Protein AF-A0AAD4EI46-F1 (afdb_monomer_lite)

Organism: NCBI:txid1912939

pLDDT: mean 85.65, std 16.58, range [41.22, 97.44]

Secondary structure (DSSP, 8-state):
-BTTB---SS------TTSPPPHHHHHHHHHHT-----------EEE-TTT--EEE---TTTTTTTTT--

Radius of gyration: 20.61 Å; chains: 1; bounding box: 52×21×53 Å

Foldseek 3Di:
DPPPDDDDPDDDDLDDQLDDHDPVSVVVCVVVVNDQWDDDDFDQWDADPVVRDIGGDDGPVPPVSPPTRD

Sequence (70 aa):
MKRGVPTLENPHRVCDKRKALTGEQAELLKLLGEKMVVFKVGLLARWDAASGEVVQFKSGFSNLHNLLLD

Structure (mmCIF, N/CA/C/O backbone):
data_AF-A0AAD4EI46-F1
#
_entry.id   AF-A0AAD4EI46-F1
#
loop_
_atom_site.group_PDB
_atom_site.id
_atom_site.type_symbol
_atom_site.label_atom_id
_atom_site.label_alt_id
_atom_site.label_comp_id
_atom_site.label_asym_id
_atom_site.label_entity_id
_atom_site.label_seq_id
_atom_site.pdbx_PDB_ins_code
_atom_site.Cartn_x
_atom_site.Cartn_y
_atom_site.Cartn_z
_atom_site.occupancy
_atom_site.B_iso_or_equiv
_atom_site.auth_seq_id
_atom_site.auth_comp_id
_atom_site.auth_asym_id
_atom_site.auth_atom_id
_atom_site.pdbx_PDB_model_num
ATOM 1 N N . MET A 1 1 ? 19.551 1.284 -25.612 1.00 80.12 1 MET A N 1
ATOM 2 C CA . MET A 1 1 ? 18.358 1.433 -26.480 1.00 80.12 1 MET A CA 1
ATOM 3 C C . MET A 1 1 ? 18.435 0.397 -27.589 1.00 80.12 1 MET A C 1
ATOM 5 O O . MET A 1 1 ? 19.440 0.376 -28.290 1.00 80.12 1 MET A O 1
ATOM 9 N N . LYS A 1 2 ? 17.419 -0.447 -27.778 1.00 92.19 2 LYS A N 1
ATOM 10 C CA . LYS A 1 2 ? 17.300 -1.300 -28.975 1.00 92.19 2 LYS A CA 1
ATOM 11 C C . LYS A 1 2 ? 16.086 -0.830 -29.768 1.00 92.19 2 LYS A C 1
ATOM 13 O O . LYS A 1 2 ? 14.980 -0.833 -29.244 1.00 92.19 2 LYS A O 1
ATOM 18 N N . ARG A 1 3 ? 16.296 -0.392 -31.016 1.00 93.94 3 ARG A N 1
ATOM 19 C CA . ARG A 1 3 ? 15.233 0.134 -31.903 1.00 93.94 3 ARG A CA 1
ATOM 20 C C . ARG A 1 3 ? 14.409 1.269 -31.269 1.00 93.94 3 ARG A C 1
ATOM 22 O O . ARG A 1 3 ? 13.188 1.258 -31.323 1.00 93.94 3 ARG A O 1
ATOM 29 N N . GLY A 1 4 ? 15.080 2.222 -30.619 1.00 95.38 4 GLY A N 1
ATOM 30 C CA . GLY A 1 4 ? 14.414 3.358 -29.967 1.00 95.38 4 GLY A CA 1
ATOM 31 C C . GLY A 1 4 ? 13.698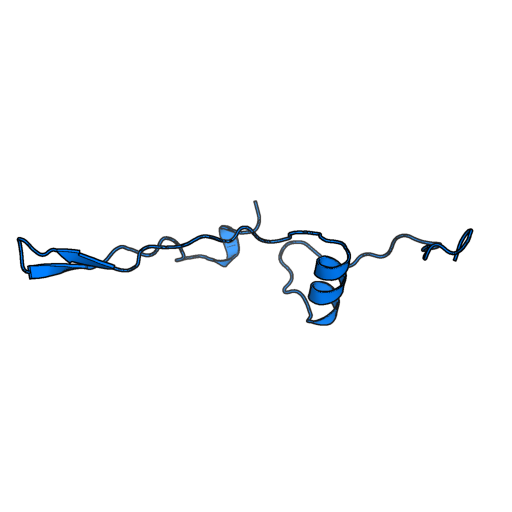 3.025 -28.653 1.00 95.38 4 GLY A C 1
ATOM 32 O O . GLY A 1 4 ? 13.145 3.926 -28.034 1.00 95.38 4 GLY A O 1
ATOM 33 N N . VAL A 1 5 ? 13.744 1.773 -28.189 1.00 94.62 5 VAL A N 1
ATOM 34 C CA . VAL A 1 5 ? 13.161 1.361 -26.907 1.00 94.62 5 VAL A CA 1
ATOM 35 C C . VAL A 1 5 ? 14.252 1.328 -25.829 1.00 94.62 5 VAL A C 1
ATOM 37 O O . VAL A 1 5 ? 15.318 0.739 -26.070 1.00 94.62 5 VAL A O 1
ATOM 40 N N . PRO A 1 6 ? 14.030 1.931 -24.644 1.00 92.31 6 PRO A N 1
ATOM 41 C CA . PRO A 1 6 ? 14.895 1.744 -23.482 1.00 92.31 6 PRO A CA 1
ATOM 42 C C . PRO A 1 6 ? 15.059 0.259 -23.170 1.00 92.31 6 PRO A C 1
ATOM 44 O O . PRO A 1 6 ? 14.102 -0.505 -23.162 1.00 92.31 6 PRO A O 1
ATOM 47 N N . THR A 1 7 ? 16.299 -0.188 -22.996 1.00 93.62 7 THR A N 1
ATOM 48 C CA . THR A 1 7 ? 16.603 -1.610 -22.797 1.00 93.62 7 THR A CA 1
ATOM 49 C C . THR A 1 7 ? 17.724 -1.732 -21.787 1.00 93.62 7 THR A C 1
ATOM 51 O O . THR A 1 7 ? 18.687 -0.969 -21.864 1.00 93.62 7 THR A O 1
ATOM 54 N N . LEU A 1 8 ? 17.604 -2.704 -20.888 1.00 93.75 8 LEU A N 1
ATOM 55 C CA . LEU A 1 8 ? 18.662 -3.110 -19.973 1.00 93.75 8 LEU A CA 1
ATOM 56 C C . LEU A 1 8 ? 19.450 -4.270 -20.592 1.00 93.75 8 LEU A C 1
ATOM 58 O O . LEU A 1 8 ? 18.859 -5.181 -21.169 1.00 93.75 8 LEU A O 1
ATOM 62 N N . GLU A 1 9 ? 20.776 -4.241 -20.483 1.00 94.62 9 GLU A N 1
ATOM 63 C CA . GLU A 1 9 ? 21.629 -5.358 -20.920 1.00 94.62 9 GLU A CA 1
ATOM 64 C C . GLU A 1 9 ? 21.653 -6.488 -19.889 1.00 94.62 9 GLU A C 1
ATOM 66 O O . GLU A 1 9 ? 21.729 -7.655 -20.258 1.00 94.62 9 GLU A O 1
ATOM 71 N N . ASN A 1 10 ? 21.508 -6.130 -18.611 1.00 94.81 10 ASN A N 1
ATOM 72 C CA . ASN A 1 10 ? 21.445 -7.048 -17.485 1.00 94.81 10 ASN A CA 1
ATOM 73 C C . ASN A 1 10 ? 20.201 -6.753 -16.634 1.00 94.81 10 ASN A C 1
ATOM 75 O O . ASN A 1 10 ? 19.804 -5.589 -16.527 1.00 94.81 10 ASN A O 1
ATOM 79 N N . PRO A 1 11 ? 19.597 -7.767 -15.992 1.00 94.19 11 PRO A N 1
ATOM 80 C CA . PRO A 1 11 ? 18.512 -7.550 -15.044 1.00 94.19 11 PRO A CA 1
ATOM 81 C C . PRO A 1 11 ? 18.932 -6.600 -13.919 1.00 94.19 11 PRO A C 1
ATOM 83 O O . PRO A 1 11 ? 20.034 -6.708 -13.380 1.00 94.19 11 PRO A O 1
ATOM 86 N N . HIS A 1 12 ? 18.032 -5.698 -13.535 1.00 93.88 12 HIS A N 1
ATOM 87 C CA . HIS A 1 12 ? 18.250 -4.777 -12.426 1.00 93.88 12 HIS A CA 1
ATOM 88 C C . HIS A 1 12 ? 17.279 -5.087 -11.285 1.00 93.88 12 HIS A C 1
ATOM 90 O O . HIS A 1 12 ? 16.065 -5.137 -11.481 1.00 93.88 12 HIS A O 1
ATOM 96 N N . ARG A 1 13 ? 17.815 -5.309 -10.083 1.00 95.19 13 ARG A N 1
ATOM 97 C CA . ARG A 1 13 ? 17.021 -5.615 -8.890 1.00 95.19 13 ARG A CA 1
ATOM 98 C C . ARG A 1 13 ? 16.604 -4.319 -8.202 1.00 95.19 13 ARG A C 1
ATOM 100 O O . ARG A 1 13 ? 17.443 -3.654 -7.609 1.00 95.19 13 ARG A O 1
ATOM 107 N N . VAL A 1 14 ? 15.313 -3.995 -8.266 1.00 95.31 14 VAL A N 1
ATOM 108 C CA . VAL A 1 14 ? 14.780 -2.723 -7.750 1.00 95.31 14 VAL A CA 1
ATOM 109 C C . VAL A 1 14 ? 14.615 -2.745 -6.230 1.00 95.31 14 VAL A C 1
ATOM 111 O O . VAL A 1 14 ? 15.099 -1.843 -5.558 1.00 95.31 14 VAL A O 1
ATOM 114 N N . CYS A 1 15 ? 13.960 -3.762 -5.664 1.00 95.06 15 CYS A N 1
ATOM 115 C CA . CYS A 1 15 ? 13.671 -3.832 -4.229 1.00 95.06 15 CYS A CA 1
ATOM 116 C C . CYS A 1 15 ? 13.567 -5.271 -3.704 1.00 95.06 15 CYS A C 1
ATOM 118 O O . CYS A 1 15 ? 13.470 -6.229 -4.476 1.00 95.06 15 CYS A O 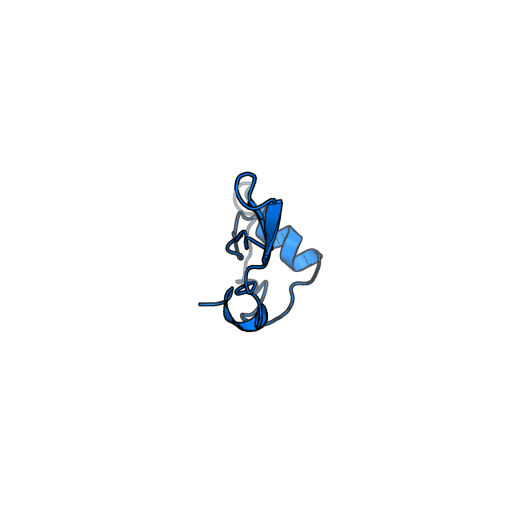1
ATOM 120 N N . ASP A 1 16 ? 13.510 -5.402 -2.374 1.00 94.12 16 ASP A N 1
ATOM 121 C CA . ASP A 1 16 ? 13.424 -6.686 -1.678 1.00 94.12 16 ASP A CA 1
ATOM 122 C C . ASP A 1 16 ? 12.158 -6.743 -0.835 1.00 94.12 16 ASP A C 1
ATOM 124 O O . ASP A 1 16 ? 11.771 -5.761 -0.197 1.00 94.12 16 ASP A O 1
ATOM 128 N N . LYS A 1 17 ? 11.558 -7.932 -0.750 1.00 89.81 17 LYS A N 1
ATOM 129 C CA . LYS A 1 17 ? 10.450 -8.181 0.171 1.00 89.81 17 LYS A CA 1
ATOM 130 C C . LYS A 1 17 ? 10.871 -7.805 1.599 1.00 89.81 17 LYS A C 1
ATOM 132 O O . LYS A 1 17 ? 11.981 -8.126 2.021 1.00 89.81 17 LYS A O 1
ATOM 137 N N . ARG A 1 18 ? 9.965 -7.156 2.341 1.00 86.50 18 ARG A N 1
ATOM 138 C CA . ARG A 1 18 ? 10.166 -6.694 3.734 1.00 86.50 18 ARG A CA 1
ATOM 139 C C . ARG A 1 18 ? 11.236 -5.610 3.924 1.00 86.50 18 ARG A C 1
ATOM 141 O O . ARG A 1 18 ? 11.591 -5.324 5.063 1.00 86.50 18 ARG A O 1
ATOM 148 N N . LYS A 1 19 ? 11.731 -4.972 2.860 1.00 89.19 19 LYS A N 1
ATOM 149 C CA . LYS A 1 19 ? 12.528 -3.743 2.988 1.00 89.19 19 LYS A CA 1
ATOM 150 C C . LYS A 1 19 ? 11.669 -2.526 2.676 1.00 89.19 19 LYS A C 1
ATOM 152 O O . LYS A 1 19 ? 10.869 -2.551 1.745 1.00 89.19 19 LYS A O 1
ATOM 157 N N . ALA A 1 20 ? 11.845 -1.468 3.464 1.00 91.50 20 ALA A N 1
ATOM 158 C CA . ALA A 1 20 ? 11.250 -0.177 3.153 1.00 91.50 20 ALA A CA 1
ATOM 159 C C . ALA A 1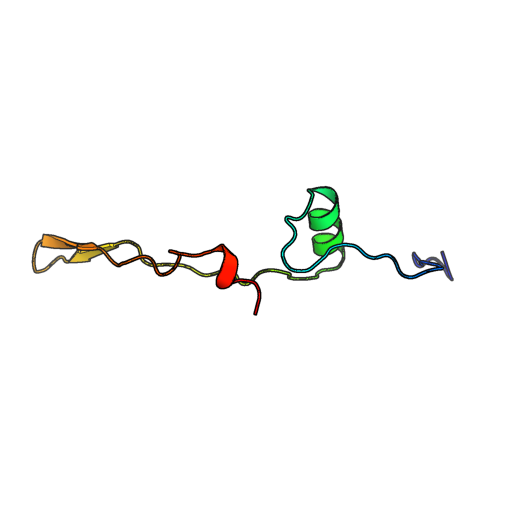 20 ? 11.808 0.321 1.813 1.00 91.50 20 ALA A C 1
ATOM 161 O O . ALA A 1 20 ? 13.016 0.247 1.583 1.00 91.50 20 ALA A O 1
ATOM 162 N N . LEU A 1 21 ? 10.925 0.801 0.940 1.00 94.12 21 LEU A N 1
ATOM 163 C CA . LEU A 1 21 ? 11.324 1.373 -0.340 1.00 94.12 21 LEU A CA 1
ATOM 164 C C . LEU A 1 21 ? 11.953 2.748 -0.120 1.00 94.12 21 LEU A C 1
ATOM 166 O O . LEU A 1 21 ? 11.431 3.561 0.647 1.00 94.12 21 LEU A O 1
ATOM 170 N N . THR A 1 22 ? 13.043 3.031 -0.828 1.00 96.06 22 THR A N 1
ATOM 171 C CA . THR A 1 22 ? 13.513 4.407 -1.004 1.00 96.06 22 THR A CA 1
ATOM 172 C C . THR A 1 22 ? 12.572 5.163 -1.946 1.00 96.06 22 THR A C 1
ATOM 174 O O . THR A 1 22 ? 11.809 4.557 -2.704 1.00 96.06 22 THR A O 1
ATOM 177 N N . GLY A 1 23 ? 12.636 6.498 -1.938 1.00 96.50 23 GLY A N 1
ATOM 178 C CA . GLY A 1 23 ? 11.853 7.318 -2.870 1.00 96.50 23 GLY A CA 1
ATOM 179 C C . GLY A 1 23 ? 12.125 6.973 -4.341 1.00 96.50 23 GLY A C 1
ATOM 180 O O . GLY A 1 23 ? 11.193 6.888 -5.131 1.00 96.50 23 GLY A O 1
ATOM 181 N N . GLU A 1 24 ? 13.382 6.685 -4.689 1.00 97.38 24 GLU A N 1
ATOM 182 C CA . GLU A 1 24 ? 13.780 6.271 -6.041 1.00 97.38 24 GLU A CA 1
ATOM 183 C C . GLU A 1 24 ? 13.181 4.913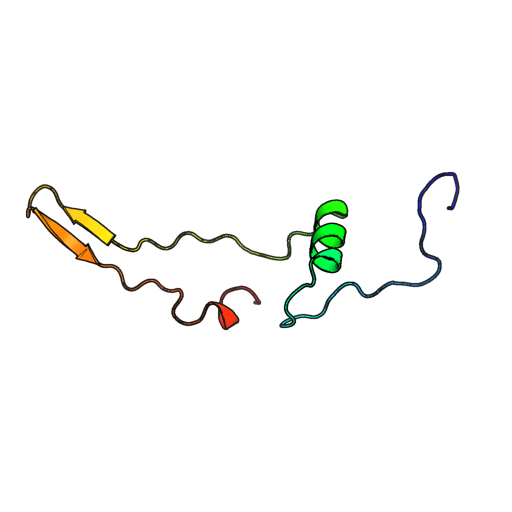 -6.431 1.00 97.38 24 GLU A C 1
ATOM 185 O O . GLU A 1 24 ? 12.615 4.771 -7.513 1.00 97.38 24 GLU A O 1
ATOM 190 N N . GLN A 1 25 ? 13.241 3.923 -5.533 1.00 96.31 25 GLN A N 1
ATOM 191 C CA . GLN A 1 25 ? 12.645 2.608 -5.776 1.00 96.31 25 GLN A CA 1
ATOM 192 C C . GLN A 1 25 ? 11.131 2.715 -5.985 1.00 96.31 25 GLN A C 1
ATOM 194 O O . GLN A 1 25 ? 10.591 2.091 -6.898 1.00 96.31 25 GLN A O 1
ATOM 199 N N . ALA A 1 26 ? 10.450 3.521 -5.166 1.00 96.19 26 ALA A N 1
ATOM 200 C CA . ALA A 1 26 ? 9.016 3.752 -5.296 1.00 96.19 26 ALA A CA 1
ATOM 201 C C . ALA A 1 26 ? 8.655 4.434 -6.627 1.00 96.19 26 ALA A C 1
ATOM 203 O O . ALA A 1 26 ? 7.686 4.030 -7.272 1.00 96.19 26 ALA A O 1
ATOM 204 N N . GLU A 1 27 ? 9.440 5.423 -7.067 1.00 97.19 27 GLU A N 1
ATOM 205 C CA . GLU 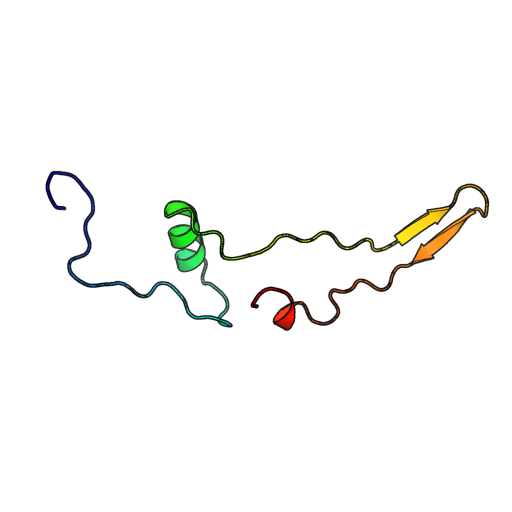A 1 27 ? 9.194 6.112 -8.337 1.00 97.19 27 GLU A CA 1
ATOM 206 C C . GLU A 1 27 ? 9.422 5.186 -9.540 1.00 97.19 27 GLU A C 1
ATOM 208 O O . GLU A 1 27 ? 8.602 5.160 -10.457 1.00 97.19 27 GLU A O 1
ATOM 213 N N . LEU A 1 28 ? 10.466 4.349 -9.515 1.00 96.25 28 LEU A N 1
ATOM 214 C CA . LEU A 1 28 ? 10.690 3.345 -10.560 1.00 96.25 28 LEU A CA 1
ATOM 215 C C . LEU A 1 28 ? 9.520 2.361 -10.661 1.00 96.25 28 LEU A C 1
ATOM 217 O O . LEU A 1 28 ? 9.011 2.121 -11.754 1.00 96.25 28 LEU A O 1
ATOM 221 N N . LEU A 1 29 ? 9.057 1.823 -9.532 1.00 95.94 29 LEU A N 1
ATOM 222 C CA . LEU A 1 29 ? 7.916 0.902 -9.503 1.00 95.94 29 LEU A CA 1
ATOM 223 C C . LEU A 1 29 ? 6.641 1.561 -10.043 1.00 95.94 29 LEU A C 1
ATOM 225 O O . LEU A 1 29 ? 5.907 0.946 -10.816 1.00 95.94 29 LEU A O 1
ATOM 229 N N . LYS A 1 30 ? 6.411 2.835 -9.707 1.00 95.44 30 LYS A N 1
ATOM 230 C CA . LYS A 1 30 ? 5.282 3.624 -10.214 1.00 95.44 30 LYS A CA 1
ATOM 231 C C . LYS A 1 30 ? 5.347 3.818 -11.729 1.00 95.44 30 LYS A C 1
ATOM 233 O O . LYS A 1 30 ? 4.331 3.632 -12.396 1.00 95.44 30 LYS A O 1
ATOM 238 N N . LEU A 1 31 ? 6.516 4.157 -12.273 1.00 95.88 31 LEU A N 1
ATOM 239 C CA . LEU A 1 31 ? 6.722 4.318 -13.719 1.00 95.88 31 LEU A CA 1
ATOM 240 C C . LEU A 1 31 ? 6.541 2.999 -14.482 1.00 95.88 31 LEU A C 1
ATOM 242 O O . LEU A 1 31 ? 6.055 3.006 -15.610 1.00 95.88 31 LEU A O 1
ATOM 246 N N . LEU A 1 32 ? 6.895 1.874 -13.857 1.00 93.56 32 LEU A N 1
ATOM 247 C CA . LEU A 1 32 ? 6.684 0.531 -14.405 1.00 93.56 32 LEU A CA 1
ATOM 248 C C . LEU A 1 32 ? 5.246 0.016 -14.219 1.00 93.56 32 LEU A C 1
ATOM 250 O O . LEU A 1 32 ? 4.888 -1.005 -14.799 1.00 93.56 32 LEU A O 1
ATOM 254 N N . GLY A 1 33 ? 4.415 0.711 -13.436 1.00 94.50 33 GLY A N 1
ATOM 255 C CA . GLY A 1 33 ? 3.044 0.302 -13.132 1.00 94.50 33 GLY A CA 1
ATOM 256 C C . GLY A 1 33 ? 2.933 -0.870 -12.148 1.00 94.50 33 GLY A C 1
ATOM 257 O O . GLY A 1 33 ? 1.859 -1.464 -12.040 1.00 94.50 33 GLY A O 1
ATOM 258 N N . GLU A 1 34 ? 4.006 -1.192 -11.422 1.00 94.44 34 GLU A N 1
ATOM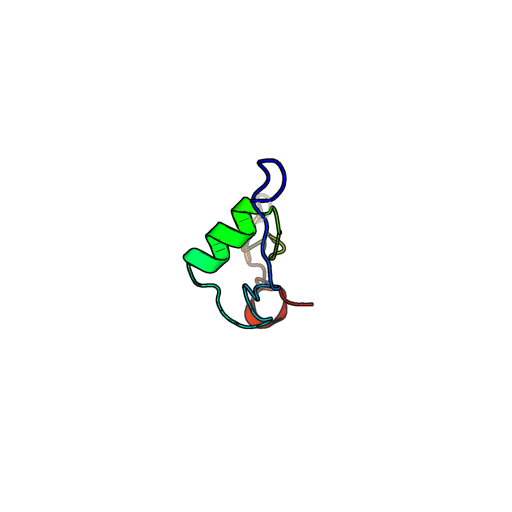 259 C CA . GLU A 1 34 ? 4.058 -2.310 -10.478 1.00 94.44 34 GLU A CA 1
ATOM 260 C C . GLU A 1 34 ? 3.443 -1.912 -9.125 1.00 94.44 34 GLU A C 1
ATOM 262 O O . GLU A 1 34 ? 3.940 -1.033 -8.413 1.00 94.44 34 GLU A O 1
ATOM 267 N N . LYS A 1 35 ? 2.331 -2.555 -8.755 1.00 89.88 35 LYS A N 1
ATOM 268 C CA . LYS A 1 35 ? 1.540 -2.203 -7.564 1.00 89.88 35 LYS A CA 1
ATOM 269 C C . LYS A 1 35 ? 1.928 -3.082 -6.377 1.00 89.88 35 LYS A C 1
ATOM 271 O O . LYS A 1 35 ? 1.282 -4.082 -6.093 1.00 89.88 35 LYS A O 1
ATOM 276 N N . MET A 1 36 ? 2.941 -2.647 -5.632 1.00 86.38 36 MET A N 1
ATOM 277 C CA . MET A 1 36 ? 3.526 -3.405 -4.512 1.00 86.38 36 MET A CA 1
ATOM 278 C C . MET A 1 36 ? 2.691 -3.438 -3.218 1.00 86.38 36 MET A C 1
ATOM 280 O O . MET A 1 36 ? 3.123 -4.037 -2.235 1.00 86.38 36 MET A O 1
ATOM 284 N N . VAL A 1 37 ? 1.541 -2.759 -3.164 1.00 84.94 37 VAL A N 1
ATOM 285 C CA . VAL A 1 37 ? 0.754 -2.614 -1.931 1.00 84.94 37 VAL A CA 1
ATOM 286 C C . VAL A 1 37 ? -0.736 -2.798 -2.186 1.00 84.94 37 VAL A C 1
ATOM 288 O O . VAL A 1 37 ? -1.287 -2.311 -3.173 1.00 84.94 37 VAL A O 1
ATOM 291 N N . VAL A 1 38 ? -1.404 -3.457 -1.240 1.00 86.69 38 VAL A N 1
ATOM 292 C CA . VAL A 1 38 ? -2.864 -3.523 -1.178 1.00 86.69 38 VAL A CA 1
ATOM 293 C C . VAL A 1 38 ? -3.363 -2.419 -0.255 1.00 86.69 38 VAL A C 1
ATOM 295 O O . VAL A 1 38 ? -3.159 -2.467 0.956 1.00 86.69 38 VAL A O 1
ATOM 298 N N . PHE A 1 39 ? -4.044 -1.423 -0.816 1.00 86.75 39 PHE A N 1
ATOM 299 C CA . PHE A 1 39 ? -4.707 -0.396 -0.018 1.00 86.75 39 PHE A CA 1
ATOM 300 C C . PHE A 1 39 ? -5.927 -0.986 0.706 1.00 86.75 39 PHE A C 1
ATOM 302 O O . PHE A 1 39 ? -6.776 -1.625 0.083 1.00 86.75 39 PHE A O 1
ATOM 309 N N . LYS A 1 40 ? -6.023 -0.770 2.022 1.00 86.25 40 LYS A N 1
ATOM 310 C CA . LYS A 1 40 ? -7.129 -1.239 2.871 1.00 86.25 40 LYS A CA 1
ATOM 311 C C . LYS A 1 40 ? -7.637 -0.084 3.733 1.00 86.25 40 LYS A C 1
ATOM 313 O O . LYS A 1 40 ? -6.840 0.684 4.263 1.00 86.25 40 LYS A O 1
ATOM 318 N N . VAL A 1 41 ? -8.954 -0.001 3.917 1.00 86.88 41 VAL A N 1
ATOM 319 C CA . VAL A 1 41 ? -9.598 0.938 4.850 1.00 86.88 41 VAL A CA 1
ATOM 320 C C . VAL A 1 41 ? -9.976 0.184 6.118 1.00 86.88 41 VAL A C 1
ATOM 322 O O . VAL A 1 41 ? -10.586 -0.880 6.044 1.00 86.88 41 VAL A O 1
ATOM 325 N N . GLY A 1 42 ? -9.620 0.727 7.280 1.00 86.38 42 GLY A N 1
ATOM 326 C CA . GLY A 1 42 ? -10.084 0.214 8.568 1.00 86.38 42 GLY A CA 1
ATOM 327 C C . GLY A 1 42 ? -11.061 1.188 9.192 1.00 86.38 42 GLY A C 1
ATOM 328 O O . GLY A 1 42 ? -10.738 2.358 9.387 1.00 86.38 42 GLY A O 1
ATOM 329 N N . LEU A 1 43 ? -12.252 0.692 9.513 1.00 89.50 43 LEU A N 1
ATOM 330 C CA . LEU A 1 43 ? -13.231 1.452 10.270 1.00 89.50 43 LEU A CA 1
ATOM 331 C C . LEU A 1 43 ? -12.715 1.627 11.703 1.00 89.50 43 LEU A C 1
ATOM 333 O O . LEU A 1 43 ? -12.374 0.642 12.353 1.00 89.50 43 LEU A O 1
ATOM 337 N N . LEU A 1 44 ? -12.629 2.874 12.167 1.00 90.31 44 LEU A N 1
ATOM 338 C CA . LEU A 1 44 ? -12.147 3.198 13.514 1.00 90.31 44 LEU A CA 1
ATOM 339 C C . LEU A 1 44 ? -13.296 3.327 14.502 1.00 90.31 44 LEU A C 1
ATOM 341 O O . LEU A 1 44 ? -13.240 2.785 15.596 1.00 90.31 44 LEU A O 1
ATOM 345 N N . ALA A 1 45 ? -14.353 4.020 14.100 1.00 93.56 45 ALA A N 1
ATOM 346 C CA . ALA A 1 45 ? -15.523 4.237 14.925 1.00 93.56 45 ALA A CA 1
ATOM 347 C C . ALA A 1 45 ? -16.746 4.475 14.047 1.00 93.56 45 ALA A C 1
ATOM 349 O O . ALA A 1 45 ? -16.623 4.894 12.893 1.00 93.56 45 ALA A O 1
ATOM 350 N N . ARG A 1 46 ? -17.926 4.267 14.623 1.00 94.62 46 ARG A N 1
ATOM 351 C CA . ARG A 1 46 ? -19.176 4.829 14.113 1.00 94.62 46 ARG A CA 1
ATOM 352 C C . ARG A 1 46 ? -19.948 5.467 15.256 1.00 94.62 46 ARG A C 1
ATOM 354 O O . ARG A 1 46 ? -19.879 4.988 16.384 1.00 94.62 46 ARG A O 1
ATOM 361 N N . TRP A 1 47 ? -20.705 6.505 14.946 1.00 97.44 47 TRP A N 1
ATOM 362 C CA . TRP A 1 47 ? -21.714 7.037 15.850 1.00 97.44 47 TRP A CA 1
ATOM 363 C C . TRP A 1 47 ? -23.070 6.411 15.518 1.00 97.44 47 TRP A C 1
ATOM 365 O O . TRP A 1 47 ? -23.401 6.261 14.338 1.00 97.44 47 TRP A O 1
ATOM 375 N N . ASP A 1 48 ? -23.819 6.010 16.541 1.00 97.00 48 ASP A N 1
ATOM 376 C CA . ASP A 1 48 ? -25.163 5.457 16.405 1.00 97.00 48 ASP A CA 1
ATOM 377 C C . ASP A 1 48 ? -26.212 6.503 16.791 1.00 97.00 48 ASP A C 1
ATOM 379 O O . ASP A 1 48 ? -26.180 7.057 17.887 1.00 97.00 48 ASP A O 1
ATOM 383 N N . ALA A 1 49 ? -27.151 6.779 15.885 1.00 96.88 49 ALA A N 1
ATOM 384 C CA . ALA A 1 49 ? -28.149 7.823 16.092 1.00 96.88 49 ALA A CA 1
ATOM 385 C C . ALA A 1 49 ? -29.262 7.435 17.068 1.00 96.88 49 ALA A C 1
ATOM 387 O O . ALA A 1 49 ? -29.872 8.317 17.669 1.00 96.88 49 ALA A O 1
ATOM 388 N N . ALA A 1 50 ? -29.550 6.139 17.202 1.00 97.38 50 ALA A N 1
ATOM 389 C CA . ALA A 1 50 ? -30.630 5.658 18.049 1.00 97.38 50 ALA A CA 1
ATOM 390 C C . ALA A 1 50 ? -30.202 5.619 19.520 1.00 97.38 50 ALA A C 1
ATOM 392 O O . ALA A 1 50 ? -30.994 5.983 20.389 1.00 97.38 50 ALA A O 1
ATOM 393 N N . SER A 1 51 ? -28.959 5.215 19.800 1.00 96.00 51 SER A N 1
ATOM 394 C CA . SER A 1 51 ? -28.409 5.227 21.162 1.00 96.00 51 SER A CA 1
ATOM 395 C C . SER A 1 51 ? -27.661 6.516 21.515 1.00 96.00 51 SER A C 1
ATOM 397 O O . SER A 1 51 ? -27.488 6.819 22.692 1.00 96.00 51 SER A O 1
ATOM 399 N N . GLY A 1 52 ? -27.209 7.282 20.518 1.00 96.94 52 GLY A N 1
ATOM 400 C CA . GLY A 1 52 ? -26.334 8.441 20.707 1.00 96.94 52 GLY A CA 1
ATOM 401 C C . GLY A 1 52 ? -24.878 8.074 21.022 1.00 96.94 52 GLY A C 1
ATOM 402 O O . GLY A 1 52 ? -24.068 8.967 21.280 1.00 96.94 52 GLY A O 1
ATOM 403 N N . GLU A 1 53 ? -24.525 6.788 21.004 1.00 97.38 53 GLU A N 1
ATOM 404 C CA . GLU A 1 53 ? -23.215 6.295 21.427 1.00 97.38 53 GLU A CA 1
ATOM 405 C C . GLU A 1 53 ? -22.193 6.247 20.284 1.00 97.38 53 GLU A C 1
ATOM 407 O O . GLU A 1 53 ? -22.518 6.065 19.108 1.00 97.38 53 GLU A O 1
ATOM 412 N N . VAL A 1 54 ? -20.912 6.351 20.643 1.00 96.88 54 VAL A N 1
ATOM 413 C CA . VAL A 1 54 ? -19.797 6.098 19.724 1.00 96.88 54 VAL A CA 1
ATOM 414 C C . VAL A 1 54 ? -19.302 4.669 19.920 1.00 96.88 54 VAL A C 1
ATOM 416 O O . VAL A 1 54 ? -18.718 4.336 20.951 1.00 96.88 54 VAL A O 1
ATOM 419 N N . VAL A 1 55 ? -19.476 3.834 18.898 1.00 94.69 55 VAL A N 1
ATOM 420 C CA . VAL A 1 55 ? -18.947 2.470 18.860 1.00 94.69 55 VAL A CA 1
ATOM 421 C C . VAL A 1 55 ? -17.562 2.500 18.233 1.00 94.69 55 VAL A C 1
ATOM 423 O O . VAL A 1 55 ? -17.413 2.774 17.041 1.00 94.69 55 VAL A O 1
ATOM 426 N N . GLN A 1 56 ? -16.549 2.206 19.041 1.00 93.88 56 GLN A N 1
ATOM 427 C CA . GLN A 1 56 ? -15.166 2.079 18.595 1.00 93.88 56 GLN A CA 1
ATOM 428 C C . GLN A 1 56 ? -14.916 0.666 18.062 1.00 93.88 56 GLN A C 1
ATOM 430 O O . GLN A 1 56 ? -15.271 -0.329 18.695 1.00 93.88 56 GLN A O 1
ATOM 435 N N . PHE A 1 57 ? -14.263 0.572 16.913 1.00 88.06 57 PHE A N 1
ATOM 436 C CA . PHE A 1 57 ? -13.811 -0.682 16.334 1.00 88.06 57 PHE A CA 1
ATOM 437 C C . PHE A 1 57 ? -12.328 -0.867 16.629 1.00 88.06 57 PHE A C 1
ATOM 439 O O . PHE A 1 57 ? -11.513 0.050 16.508 1.00 88.06 57 PHE A O 1
ATOM 446 N N . LYS A 1 58 ? -11.949 -2.094 16.989 1.00 79.56 58 LYS A N 1
ATOM 447 C CA . LYS A 1 58 ? -10.540 -2.456 17.109 1.00 79.56 58 LYS A CA 1
ATOM 448 C C . LYS A 1 58 ? -9.953 -2.428 15.700 1.00 79.56 58 LYS A C 1
ATOM 450 O O . LYS A 1 58 ? -10.222 -3.329 14.909 1.00 79.56 58 LYS A O 1
ATOM 455 N N . SER A 1 59 ? -9.201 -1.378 15.365 1.00 66.81 59 SER A N 1
ATOM 456 C CA . SER A 1 59 ? -8.569 -1.301 14.048 1.00 66.81 59 SER A CA 1
ATOM 457 C C . SER A 1 59 ? -7.691 -2.546 13.862 1.00 66.81 59 SER A C 1
ATOM 459 O O . SER A 1 59 ? -6.807 -2.824 14.675 1.00 66.81 59 SER A O 1
ATOM 461 N N . GLY A 1 60 ? -7.963 -3.338 12.823 1.00 58.28 60 GLY A N 1
ATOM 462 C CA . GLY A 1 60 ? -7.256 -4.594 12.536 1.00 58.28 60 GLY A CA 1
ATOM 463 C C . GLY A 1 60 ? -5.805 -4.406 12.077 1.00 58.28 60 GLY A C 1
ATOM 464 O O . GLY A 1 60 ? -5.190 -5.340 11.577 1.00 58.28 60 GLY A O 1
ATOM 465 N N . PHE A 1 61 ? -5.252 -3.201 12.222 1.00 61.50 61 PHE A N 1
ATOM 466 C CA . PHE A 1 61 ? -3.913 -2.831 11.773 1.00 61.50 61 PHE A CA 1
ATOM 467 C C . PHE A 1 61 ? -2.863 -2.893 12.885 1.00 61.50 61 PHE A C 1
ATOM 469 O O . PHE A 1 61 ? -1.785 -2.319 12.743 1.00 61.50 61 PHE A O 1
ATOM 476 N N . SER A 1 62 ? -3.139 -3.626 13.969 1.00 53.50 62 SER A N 1
ATOM 477 C CA . SER A 1 62 ? -2.218 -3.810 15.100 1.00 53.50 62 SER A CA 1
ATOM 478 C C . SER A 1 62 ? -0.862 -4.421 14.713 1.00 53.50 62 SER A C 1
ATOM 480 O O . SER A 1 62 ? 0.058 -4.393 15.522 1.00 53.50 62 SER A O 1
ATOM 482 N N . ASN A 1 63 ? -0.709 -4.918 13.479 1.00 50.06 63 ASN A N 1
ATOM 483 C CA . ASN A 1 63 ? 0.581 -5.199 12.852 1.00 50.06 63 ASN A CA 1
ATOM 484 C C . ASN A 1 63 ? 0.537 -4.951 11.331 1.00 50.06 63 ASN A C 1
ATOM 486 O O . ASN A 1 63 ? 0.490 -5.882 10.523 1.00 50.06 63 ASN A O 1
ATOM 490 N N . LEU A 1 64 ? 0.604 -3.678 10.925 1.00 51.91 64 LEU A N 1
ATOM 491 C CA . LEU A 1 64 ? 0.803 -3.264 9.522 1.00 51.91 64 LEU A CA 1
ATOM 492 C C . LEU A 1 64 ? 2.052 -3.887 8.865 1.00 51.91 64 LEU A C 1
ATOM 494 O O . LEU A 1 64 ? 2.112 -3.976 7.644 1.00 51.91 64 LEU A O 1
ATOM 498 N N . HIS A 1 65 ? 3.010 -4.375 9.659 1.00 50.75 65 HIS A N 1
ATOM 499 C CA . HIS A 1 65 ? 4.202 -5.067 9.163 1.00 50.75 65 HIS A CA 1
ATOM 500 C C . HIS A 1 65 ? 3.888 -6.431 8.511 1.00 50.75 65 HIS A C 1
ATOM 502 O O . HIS A 1 65 ? 4.613 -6.851 7.612 1.00 50.75 65 HIS A O 1
ATOM 508 N N . ASN A 1 66 ? 2.801 -7.108 8.918 1.00 44.69 66 ASN A N 1
ATOM 509 C CA . ASN A 1 66 ? 2.490 -8.475 8.470 1.00 44.69 66 ASN A CA 1
ATOM 510 C C . ASN A 1 66 ? 1.309 -8.567 7.487 1.00 44.69 66 ASN A C 1
ATOM 512 O O . ASN A 1 66 ? 1.189 -9.567 6.796 1.00 44.69 66 ASN A O 1
ATOM 516 N N . LEU A 1 67 ? 0.443 -7.549 7.379 1.00 42.75 67 LEU A N 1
ATOM 517 C CA . LEU A 1 67 ? -0.810 -7.646 6.601 1.00 42.75 67 LEU A CA 1
ATOM 518 C C . LEU A 1 67 ? -0.720 -7.193 5.126 1.00 42.75 67 LEU A C 1
ATOM 520 O O . LEU A 1 67 ? -1.741 -7.182 4.425 1.00 42.75 67 LEU A O 1
ATOM 524 N N . LEU A 1 68 ? 0.467 -6.757 4.688 1.00 42.44 68 LEU A N 1
ATOM 525 C CA . LEU A 1 68 ? 0.738 -6.169 3.367 1.00 42.44 68 LEU A CA 1
ATOM 526 C C . LEU A 1 68 ? 1.771 -6.954 2.538 1.00 42.44 68 LEU A C 1
ATOM 528 O O . LEU A 1 68 ? 2.168 -6.480 1.479 1.00 42.44 68 LEU A O 1
ATOM 532 N N . LEU A 1 69 ? 2.243 -8.112 3.014 1.00 47.31 69 LEU A N 1
ATOM 533 C CA . LEU A 1 69 ? 3.358 -8.846 2.398 1.00 47.31 69 LEU A CA 1
ATOM 534 C C . LEU A 1 69 ? 3.115 -10.359 2.254 1.00 47.31 69 LEU A C 1
ATOM 536 O O . LEU A 1 69 ? 4.091 -11.093 2.098 1.00 47.31 69 LEU A O 1
ATOM 540 N N . ASP A 1 70 ? 1.867 -10.821 2.258 1.00 41.22 70 ASP A N 1
ATOM 541 C CA . ASP A 1 70 ? 1.504 -12.159 1.764 1.00 41.22 70 ASP A CA 1
ATOM 542 C C . ASP A 1 70 ? 0.958 -12.058 0.340 1.00 41.22 70 ASP A C 1
ATOM 544 O O . ASP A 1 70 ? 0.050 -11.220 0.123 1.00 41.22 70 ASP A O 1
#